Protein 5SVY (pdb70)

Secondary structure (P-SEA, 3-state):
ccbbbbbcccccbbbbbccccccccccccccccccccccccccccccccc/cccccccccc

Nearest PDB structures (foldseek):
  5svx-assembly1_A  TM=1.018E+00  e=1.035E-09  Homo sapiens
  5svi-assembly2_B  TM=1.008E+00  e=1.838E-09  Homo sapiens
  4qq4-assembly1_B  TM=9.994E-01  e=9.575E-09  Homo sapiens
  6o1e-assembly1_A-2  TM=9.777E-01  e=7.720E-09  Homo sapiens
  6o5w-assembly1_A  TM=9.184E-01  e=1.700E-08  Homo sapiens

InterPro domains:
  IPR011124 Zinc finger, CW-type [PF07496] (409-451)
  IPR011124 Zinc finger, CW-type [PS51050] (404-454)
  IPR036890 Histidine kinase/HSP90-like ATPase superfamily [G3DSA:3.30.565.10] (17-216)
  IPR036890 Histidine kinase/HSP90-like ATPase superfamily [SSF55874] (24-290)
  IPR041006 Morc, S5 domain 2-like [PF17942] (249-382)
  IPR045261 MICRORCHIDIA ATPase family [PTHR23336] (7-716)

GO terms:
  GO:0000785 chromatin (C, IDA)
  GO:0016605 PML body (C, IDA)
  GO:0003677 DNA binding (F, IDA)
  GO:0030674 protein-macromolecule adaptor activity (F, IDA)
  GO:0140374 antiviral innate immune response (P, IDA)
  GO:0032688 negative regulation of interferon-beta production (P, IDA)
  GO:0000122 negative regulation of transcription by RNA polymerase II (P, IDA)
  GO:0018105 peptidyl-serine phosphorylation (P, IDA)
  GO:2000774 positive regulation of cellular senescence (P, IDA)
  GO:0050821 protein stabilization (P, IDA)
  GO:0051457 maintenance of protein location in nucleus (P, IDA)
  GO:0048147 negative regulation of fibroblast proliferation (P, IDA)
  GO:0006468 protein phosphorylation (P, IDA)
  GO:0051457 maintenance of protein location in nucleus (P, IMP)
  GO:0140002 histone H3K4me3 reader activity (F, IDA)
  GO:0005515 protein binding (F, IPI)
  GO:0005654 nucleoplasm (C, IDA)
  GO:0016363 nuclear matrix (C, EXP)

Organism: Homo sapiens (NCBI:txid9606)

Radius of gyration: 11.14 Å; Cα contacts (8 Å, |Δi|>4): 103; chains: 2; bounding box: 30×19×27 Å

Sequence (60 aa):
SSDDQTWVQCDDACLKWRKLPDGMMDQLPEEKKWYCSNNNPPDPPQFRNCEVPEEEPEDEEARTQTARKKST

Foldseek 3Di:
DDWDWDAAP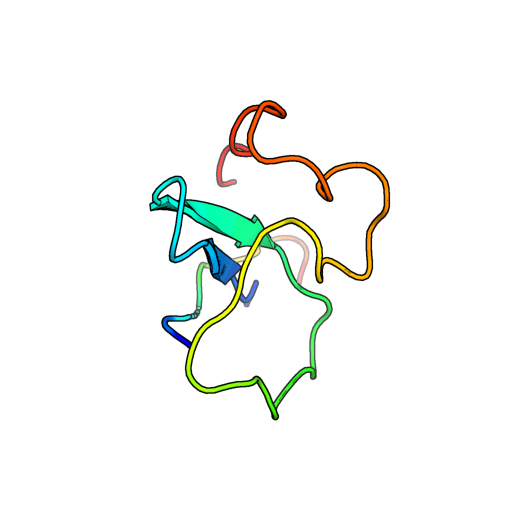PLRATHTADPPPPDDDPHDHLCPHPDPQRNDSVRDHDDDDD/DDDDDDDPVD

B-factor: mean 23.89, std 34.01, range [0.3, 320.61]

Solvent-accessible surface area: 4310 Å² total

CATH classification: 3.30.40.100

Structure (mmCIF, N/CA/C/O backbone):
da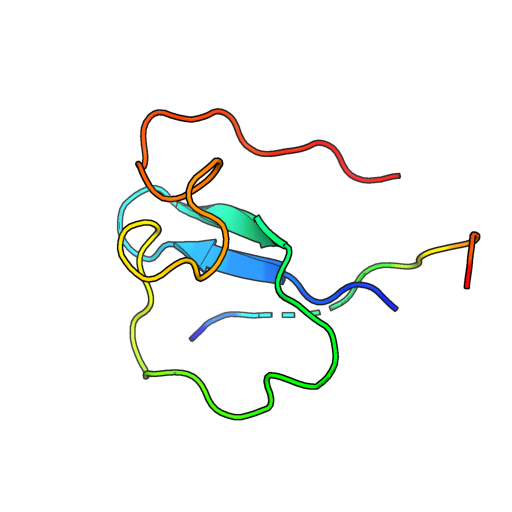ta_5SVY
#
_entry.id   5SVY
#
_cell.length_a   30.990
_cell.length_b   70.660
_cell.length_c   26.470
_cell.angle_alpha   90.00
_cell.angle_beta   90.00
_cell.angle_gamma   90.00
#
_symmetry.space_group_name_H-M   'P 21 21 2'
#
loop_
_entity.id
_entity.type
_entity.pdbx_description
1 polymer 'MORC family CW-type zinc finger protein 3'
2 polymer H3K4me1
3 non-polymer 'ACETATE ION'
4 non-polymer 'ZINC ION'
5 water water
#
loop_
_atom_site.group_PDB
_atom_site.id
_atom_site.type_symbol
_atom_site.label_atom_id
_atom_site.label_alt_id
_atom_site.label_comp_id
_atom_site.label_asym_id
_atom_site.label_entity_id
_atom_site.label_seq_id
_atom_site.pdbx_PDB_ins_code
_atom_site.Cartn_x
_atom_site.Cartn_y
_atom_site.Cartn_z
_atom_site.occupancy
_atom_site.B_iso_or_equiv
_atom_site.auth_seq_id
_atom_site.auth_comp_id
_atom_site.auth_asym_id
_atom_site.auth_atom_id
_atom_site.pdbx_PDB_model_num
ATOM 1 N N . SER A 1 1 ? -11.333 5.598 47.641 0.90 24.45 0 SER A N 1
ATOM 2 C CA A SER A 1 1 ? -12.450 5.889 46.702 0.42 22.53 0 SER A CA 1
ATOM 3 C CA B SER A 1 1 ? -12.450 5.906 46.702 0.58 22.11 0 SER A CA 1
ATOM 4 C C . SER A 1 1 ? -11.977 5.811 45.257 0.60 21.09 0 SER A C 1
ATOM 5 O O . SER A 1 1 ? -10.850 6.167 44.933 0.95 22.94 0 SER A O 1
ATOM 24 N N . ASP A 1 2 ? -12.876 5.341 44.414 1.00 17.98 407 ASP A N 1
ATOM 25 C CA A ASP A 1 2 ? -12.623 5.094 43.000 0.51 14.67 407 ASP A CA 1
ATOM 26 C CA B ASP A 1 2 ? -12.609 5.107 43.006 0.49 15.38 407 ASP A CA 1
ATOM 27 C C . ASP A 1 2 ? -13.193 6.221 42.140 1.00 12.26 407 ASP A C 1
ATOM 28 O O . ASP A 1 2 ? -13.964 7.043 42.622 0.82 12.15 407 ASP A O 1
ATOM 45 N N . GLN A 1 3 ? -12.804 6.247 40.871 1.00 9.25 408 GLN A N 1
ATOM 46 C CA . GLN A 1 3 ? -13.340 7.183 39.891 1.00 7.82 408 GLN A CA 1
ATOM 47 C C . GLN A 1 3 ? -14.533 6.558 39.182 1.00 6.74 408 GLN A C 1
ATOM 48 O O . GLN A 1 3 ? -14.407 5.468 38.633 0.87 6.65 408 GLN A O 1
ATOM 62 N N . THR A 1 4 ? -15.667 7.247 39.155 1.00 6.67 409 THR A N 1
ATOM 63 C CA . THR A 1 4 ? -16.806 6.826 38.353 0.94 6.00 409 THR A CA 1
ATOM 64 C C . THR A 1 4 ? -16.690 7.428 36.958 1.00 5.14 409 THR A C 1
ATOM 65 O O . THR A 1 4 ? -16.304 8.597 36.798 1.00 6.22 409 THR A O 1
ATOM 76 N N . TRP A 1 5 ? -17.036 6.615 35.972 1.00 5.17 410 TRP A N 1
ATOM 77 C CA . TRP A 1 5 ? -17.166 7.036 34.589 1.00 4.62 410 TRP A CA 1
ATOM 78 C C . TRP A 1 5 ? -18.549 6.617 34.092 0.98 4.22 410 TRP A C 1
ATOM 79 O O . TRP A 1 5 ? -19.094 5.604 34.517 1.00 5.69 410 TRP A O 1
ATOM 100 N N . VAL A 1 6 ? -19.074 7.385 33.143 0.97 4.37 411 VAL A N 1
ATOM 101 C CA . VAL A 1 6 ? -20.300 7.062 32.448 0.93 4.40 411 VAL A CA 1
ATOM 102 C C . VAL A 1 6 ? -20.008 7.011 30.950 0.92 4.32 411 VAL A C 1
ATOM 103 O O . VAL A 1 6 ? -19.194 7.780 30.437 0.88 4.40 411 VAL A O 1
ATOM 116 N N . GLN A 1 7 ? -20.674 6.117 30.240 1.00 5.13 412 GLN A N 1
ATOM 117 C CA . GLN A 1 7 ? -20.500 6.016 28.802 1.00 5.54 412 GLN A CA 1
ATOM 118 C C . GLN A 1 7 ? -21.560 6.836 28.093 0.95 5.38 412 GLN A C 1
ATOM 119 O O . GLN A 1 7 ? -22.753 6.739 28.390 0.84 5.65 412 GLN A O 1
ATOM 133 N N . CYS A 1 8 ? -21.134 7.651 27.137 0.96 4.75 413 CYS A N 1
ATOM 134 C CA . CYS A 1 8 ? -22.058 8.348 26.261 0.90 4.34 413 CYS A CA 1
ATOM 135 C C . CYS A 1 8 ? -22.755 7.363 25.322 0.98 5.31 413 CYS A C 1
ATOM 136 O O . CYS A 1 8 ? -22.099 6.614 24.599 0.93 5.34 413 CYS A O 1
ATOM 143 N N . ASP A 1 9 ? -24.074 7.389 25.313 1.00 6.14 414 ASP A N 1
ATOM 144 C CA A ASP A 1 9 ? -24.853 6.494 24.477 0.45 6.70 414 ASP A CA 1
ATOM 145 C CA B ASP A 1 9 ? -24.815 6.472 24.465 0.55 7.59 414 ASP A CA 1
ATOM 146 C C . ASP A 1 9 ? -24.758 6.805 22.981 0.97 7.46 414 ASP A C 1
ATOM 147 O O . ASP A 1 9 ? -25.100 5.969 22.155 0.83 9.67 414 ASP A O 1
ATOM 164 N N . ALA A 1 10 ? -24.299 8.006 22.637 1.00 6.89 415 ALA A N 1
ATOM 165 C CA . ALA A 1 10 ? -24.121 8.382 21.244 0.88 6.79 415 ALA A CA 1
ATOM 166 C C . ALA A 1 10 ? -22.749 8.050 20.703 0.94 6.42 415 ALA A C 1
ATOM 167 O O . ALA A 1 10 ? -22.651 7.450 19.641 0.73 8.24 415 ALA A O 1
ATOM 174 N N . CYS A 1 11 ? -21.693 8.468 21.391 1.00 6.43 416 CYS A N 1
ATOM 175 C CA . CYS A 1 11 ? -20.348 8.304 20.863 1.00 6.12 416 CYS A CA 1
ATOM 176 C C . CYS A 1 11 ? -19.536 7.189 21.520 1.00 5.75 416 CYS A C 1
ATOM 177 O O . CYS A 1 11 ? -18.444 6.867 21.052 0.96 6.48 416 CYS A O 1
ATOM 184 N N . LEU A 1 12 ? -20.062 6.627 22.600 1.00 5.87 417 LEU A N 1
ATOM 185 C CA . LEU A 1 12 ? -19.461 5.488 23.311 0.97 5.90 417 LEU A CA 1
ATOM 186 C C . LEU A 1 12 ? -18.177 5.836 24.073 1.00 5.78 417 LEU A C 1
ATOM 187 O O . LEU A 1 12 ? -17.550 4.944 24.635 0.90 5.99 417 LEU A O 1
ATOM 203 N N . LYS A 1 13 ? -17.831 7.114 24.183 1.00 5.32 418 LYS A N 1
ATOM 204 C CA . LYS A 1 13 ? -16.727 7.491 25.038 0.95 4.93 418 LYS A CA 1
ATOM 205 C C . LYS A 1 13 ? -17.130 7.407 26.504 0.96 4.60 418 LYS A C 1
ATOM 206 O O . LYS A 1 13 ? -18.271 7.666 26.876 0.95 5.85 418 LYS A O 1
ATOM 225 N N . TRP A 1 14 ? -16.147 7.098 27.336 0.99 4.72 419 TRP A N 1
ATOM 226 C CA . TRP A 1 14 ? -16.297 7.129 28.778 0.96 4.35 419 TRP A CA 1
ATOM 227 C C . TRP A 1 14 ? -15.879 8.494 29.311 1.00 4.44 419 TRP A C 1
ATOM 228 O O . TRP A 1 14 ? -14.807 9.000 28.967 0.94 4.77 419 TRP A O 1
ATOM 249 N N . ARG A 1 15 ? -16.732 9.061 30.167 1.00 4.33 420 ARG A N 1
ATOM 250 C CA . ARG A 1 15 ? -16.524 10.377 30.754 1.00 4.46 420 ARG A CA 1
ATOM 251 C C . ARG A 1 15 ? -16.456 10.253 32.274 1.00 4.10 420 ARG A C 1
ATOM 252 O O . ARG A 1 15 ? -17.329 9.645 32.894 0.91 4.25 420 ARG A O 1
ATOM 273 N N . LYS A 1 16 ? -15.451 10.875 32.869 0.89 3.79 421 LYS A N 1
ATOM 274 C CA . LYS A 1 16 ? -15.397 10.948 34.324 0.94 4.41 421 LYS A CA 1
ATOM 275 C C . LYS A 1 16 ? -16.579 11.750 34.860 0.87 4.21 421 LYS A C 1
ATOM 276 O O . LYS A 1 16 ? -16.953 12.778 34.262 0.84 4.62 421 LYS A O 1
ATOM 295 N N . LEU A 1 17 ? -17.119 11.323 35.992 0.95 4.81 422 LEU A N 1
ATOM 296 C CA . LEU A 1 17 ? -18.125 12.076 36.716 0.92 4.99 422 LEU A CA 1
ATOM 297 C C . LEU A 1 17 ? -17.613 12.429 38.100 0.97 6.07 422 LEU A C 1
ATOM 298 O O . LEU A 1 17 ? -16.791 11.705 38.662 0.89 6.13 422 LEU A O 1
ATOM 314 N N . PRO A 1 18 ? -18.152 13.506 38.679 0.97 7.27 423 PRO A N 1
ATOM 315 C CA . PRO A 1 18 ? -17.890 13.791 40.085 1.00 8.46 423 PRO A CA 1
ATOM 316 C C . PRO A 1 18 ? -18.329 12.628 40.966 1.00 7.36 423 PRO A C 1
ATOM 317 O O . PRO A 1 18 ? -19.298 11.949 40.671 0.91 7.64 423 PRO A O 1
ATOM 328 N N . ASP A 1 19 ? -17.625 12.431 42.072 1.00 7.20 424 ASP A N 1
ATOM 329 C CA . ASP A 1 19 ? -17.991 11.417 43.025 1.00 7.46 424 ASP A CA 1
ATOM 330 C C . ASP A 1 19 ? -19.384 11.764 43.569 1.00 9.09 424 ASP A C 1
ATOM 331 O O . ASP A 1 19 ? -19.748 12.930 43.756 0.85 9.71 424 ASP A O 1
ATOM 340 N N . GLY A 1 20 ? -20.150 10.732 43.867 1.00 9.63 425 GLY A N 1
ATOM 341 C CA . GLY A 1 20 ? -21.441 10.941 44.493 0.92 10.79 425 GLY A CA 1
ATOM 342 C C . GLY A 1 20 ? -22.592 11.269 43.559 1.00 10.94 425 GLY A C 1
ATOM 343 O O . GLY A 1 20 ? -23.673 11.601 44.032 0.80 10.17 425 GLY A O 1
ATOM 347 N N . MET A 1 21 ? -22.376 11.204 42.250 1.00 13.03 426 MET A N 1
ATOM 348 C CA A MET A 1 21 ? -23.456 11.316 41.274 0.71 15.58 426 MET A CA 1
ATOM 349 C CA B MET A 1 21 ? -23.471 11.332 41.299 0.29 15.31 426 MET A CA 1
ATOM 350 C C . MET A 1 21 ? -24.135 9.958 41.165 0.70 16.32 426 MET A C 1
ATOM 351 O O . MET A 1 21 ? -23.849 9.178 40.237 0.40 16.80 426 MET A O 1
ATOM 378 N N . ASP A 1 22 ? -25.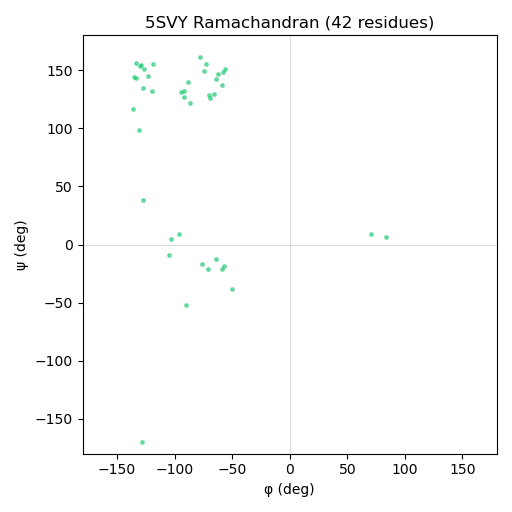034 9.677 42.105 1.00 17.80 427 ASP A N 1
ATOM 379 C CA . ASP A 1 22 ? -25.637 8.348 42.248 0.61 19.72 427 ASP A CA 1
ATOM 380 C C . ASP A 1 22 ? -26.990 8.211 41.553 0.63 20.01 427 ASP A C 1
ATOM 381 O O . ASP A 1 22 ? -27.680 7.206 41.727 0.40 20.74 427 ASP A O 1
ATOM 390 N N . GLN A 1 23 ? -27.366 9.219 40.772 0.89 19.41 428 GLN A N 1
ATOM 391 C CA . GLN A 1 23 ? -28.598 9.175 40.003 0.92 19.62 428 GLN A CA 1
ATOM 392 C C . GLN A 1 23 ? -28.313 9.709 38.602 0.83 17.73 428 GLN A C 1
ATOM 393 O O . GLN A 1 23 ? -27.940 10.870 38.452 0.55 18.49 428 GLN A O 1
ATOM 407 N N . LEU A 1 24 ? -28.477 8.860 37.585 1.00 14.84 429 LEU A N 1
ATOM 408 C CA . LEU A 1 24 ? -28.279 9.275 36.204 0.96 12.31 429 LEU A CA 1
ATOM 409 C C . LEU A 1 24 ? -29.477 8.867 35.365 1.00 11.42 429 LEU A C 1
ATOM 410 O O . LEU A 1 24 ? -30.167 7.913 35.698 0.83 11.26 429 L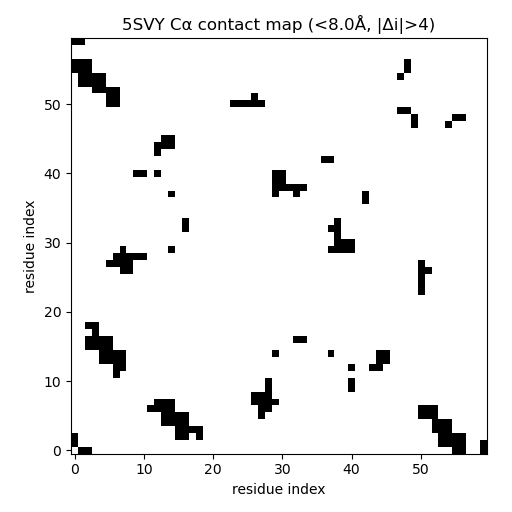EU A O 1
ATOM 426 N N . PRO A 1 25 ? -29.719 9.584 34.260 1.00 11.37 430 PRO A N 1
ATOM 427 C CA . PRO A 1 25 ? -30.762 9.156 33.337 0.91 10.73 430 PRO A CA 1
ATOM 428 C C . PRO A 1 25 ? -30.454 7.802 32.721 1.00 10.31 430 PRO A C 1
ATOM 429 O O . PRO A 1 25 ? -29.316 7.325 32.724 0.94 10.01 430 PRO A O 1
ATOM 440 N N A GLU A 1 26 ? -31.489 7.167 32.190 0.48 10.32 431 GLU A N 1
ATOM 441 N N B GLU A 1 26 ? -31.499 7.186 32.188 0.52 10.44 431 GLU A N 1
ATOM 442 C CA A GLU A 1 26 ? -31.332 5.874 31.536 0.48 10.62 431 GLU A CA 1
ATOM 443 C CA B GLU A 1 26 ? -31.378 5.895 31.535 0.52 10.93 431 GLU A CA 1
ATOM 444 C C A GLU A 1 26 ? -30.298 5.938 30.406 0.48 9.96 431 GLU A C 1
ATOM 445 C C B GLU A 1 26 ? -30.356 5.921 30.400 0.52 10.05 431 GLU A C 1
ATOM 446 O O A GLU A 1 26 ? -29.404 5.095 30.321 0.48 10.52 431 GLU A O 1
ATOM 447 O O B GLU A 1 26 ? -29.530 5.014 30.290 0.52 10.79 431 GLU A O 1
ATOM 470 N N . LYS A 1 27 ? -30.460 6.929 29.538 1.00 9.45 432 LYS A N 1
ATOM 471 C CA A LYS A 1 27 ? -29.489 7.226 28.487 0.53 8.93 432 LYS A CA 1
ATOM 472 C CA B LYS A 1 27 ? -29.440 7.178 28.538 0.47 9.34 432 LYS A CA 1
ATOM 473 C C . LYS A 1 27 ? -28.759 8.476 28.897 1.00 8.19 432 LYS A C 1
ATOM 474 O O . LYS A 1 27 ? -29.378 9.391 29.441 0.90 9.21 432 LYS A O 1
ATOM 511 N N . TRP A 1 28 ? -27.458 8.523 28.647 0.98 6.48 433 TRP A N 1
ATOM 512 C CA . TRP A 1 28 ? -26.646 9.668 29.024 0.97 5.58 433 TRP A CA 1
ATOM 513 C C . TRP A 1 28 ? -25.785 10.027 27.833 0.98 5.46 433 TRP A C 1
ATOM 514 O O . TRP A 1 28 ? -25.323 9.158 27.122 0.95 6.70 433 TRP A O 1
ATOM 535 N N . TYR A 1 29 ? -25.567 11.317 27.629 0.96 5.38 434 TYR A N 1
ATOM 536 C CA . TYR A 1 29 ? -24.775 11.810 26.512 0.92 4.97 434 TYR A CA 1
ATOM 537 C C . TYR A 1 29 ? -23.790 12.853 27.008 0.98 4.50 434 TYR A C 1
ATOM 538 O O . TYR A 1 29 ? -24.028 13.531 28.023 0.89 4.73 434 TYR A O 1
ATOM 556 N N . CYS A 1 30 ? -22.704 13.029 26.250 1.00 4.85 435 CYS A N 1
ATOM 557 C CA . CYS A 1 30 ? -21.697 14.033 26.587 0.96 4.89 435 CYS A CA 1
ATOM 558 C C . CYS A 1 30 ? -22.323 15.389 26.857 0.99 5.32 435 CYS A C 1
ATOM 559 O O . CYS A 1 30 ? -21.867 16.110 27.739 0.87 5.48 435 CYS A O 1
ATOM 566 N N . SER A 1 31 ? -23.350 15.756 26.094 1.00 6.40 436 SER A N 1
ATOM 567 C CA . SER A 1 31 ? -23.988 17.043 26.261 1.00 8.39 436 SER A CA 1
ATOM 568 C C . SER A 1 31 ? -24.521 17.275 27.683 0.97 7.68 436 SER A C 1
ATOM 569 O O . SER A 1 31 ? -24.757 18.422 28.058 0.96 8.75 436 SER A O 1
ATOM 577 N N . ASN A 1 32 ? -24.691 16.201 28.467 1.00 9.23 437 ASN A N 1
ATOM 578 C CA A ASN A 1 32 ? -25.148 16.363 29.837 0.61 8.82 437 ASN A CA 1
ATOM 579 C CA B ASN A 1 32 ? -25.182 16.232 29.848 0.39 9.51 437 ASN A CA 1
ATOM 580 C C . ASN A 1 32 ? -24.041 16.456 30.867 1.00 8.27 437 ASN A C 1
ATOM 581 O O . ASN A 1 32 ? -24.296 16.536 32.064 0.83 8.28 437 ASN A O 1
ATOM 602 N N . ASN A 1 33 ? -22.797 16.489 30.426 0.97 6.93 438 ASN A N 1
ATOM 603 C CA . ASN A 1 33 ? -21.686 16.474 31.358 0.94 6.39 438 ASN A CA 1
ATOM 604 C C . ASN A 1 33 ? -21.664 17.727 32.232 0.98 6.55 438 ASN A C 1
ATOM 605 O O . ASN A 1 33 ? -21.711 18.829 31.717 0.93 7.03 438 ASN A O 1
ATOM 616 N N A PRO A 1 34 ? -21.542 17.580 33.557 0.58 7.17 439 PRO A N 1
ATOM 617 N N B PRO A 1 34 ? -21.543 17.549 33.558 0.42 7.25 439 PRO A N 1
ATOM 618 C CA A PRO A 1 34 ? -21.418 18.825 34.331 0.58 8.34 439 PRO A CA 1
ATOM 619 C CA B PRO A 1 34 ? -21.358 18.706 34.439 0.42 7.82 439 PRO A CA 1
ATOM 620 C C A PRO A 1 34 ? -20.101 19.554 34.045 0.58 8.08 439 PRO A C 1
ATOM 621 C C 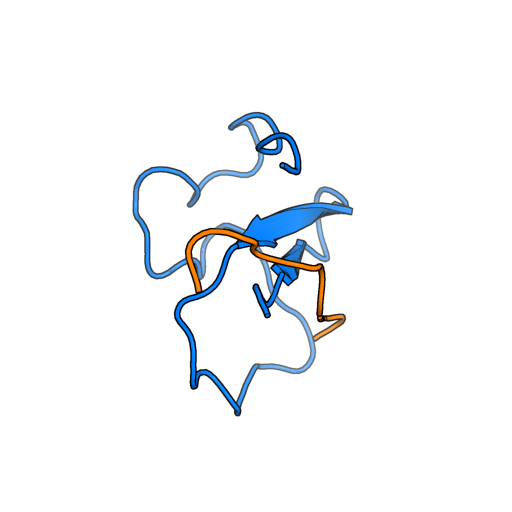B PRO A 1 34 ? -20.088 19.506 34.119 0.42 7.71 439 PRO A C 1
ATOM 622 O O A PRO A 1 34 ? -20.019 20.749 34.300 0.58 9.55 439 PRO A O 1
ATOM 623 O O B PRO A 1 34 ? -20.020 20.691 34.433 0.42 8.84 439 PRO A O 1
ATOM 644 N N . ASP A 1 35 ? -19.101 18.866 33.503 1.00 7.20 440 ASP A N 1
ATOM 645 C CA . ASP A 1 35 ? -17.833 19.515 33.159 1.00 6.93 440 ASP A CA 1
ATOM 646 C C . ASP A 1 35 ? -17.901 20.033 31.717 0.96 6.12 440 ASP A C 1
ATOM 647 O O . ASP A 1 35 ? -17.983 19.234 30.787 0.88 5.27 440 ASP A O 1
ATOM 657 N N . PRO A 1 36 ? -17.864 21.361 31.517 1.00 6.95 441 PRO A N 1
ATOM 658 C CA A PRO A 1 36 ? -17.974 21.886 30.155 0.72 7.77 441 PRO A CA 1
ATOM 659 C CA B PRO A 1 36 ? -17.944 21.924 30.167 0.28 7.19 441 PRO A CA 1
ATOM 660 C C . PRO A 1 36 ? -16.830 21.469 29.248 1.00 7.35 441 PRO A C 1
ATOM 661 O O . PRO A 1 36 ? -16.979 21.597 28.047 0.80 8.42 441 PRO A O 1
ATOM 682 N N . GLN A 1 37 ? -15.716 20.986 29.790 1.00 7.00 442 GLN A N 1
ATOM 683 C CA . GLN A 1 37 ? -14.610 20.557 28.949 1.00 7.39 442 GLN A CA 1
ATOM 684 C C . GLN A 1 37 ? -14.918 19.273 28.192 0.99 7.91 442 GLN A C 1
ATOM 685 O O . GLN A 1 37 ? -14.270 18.966 27.209 0.75 8.68 442 GLN A O 1
ATOM 699 N N . PHE A 1 38 ? -15.872 18.493 28.669 0.98 7.36 443 PHE A N 1
ATOM 700 C CA . PHE A 1 38 ? -16.141 17.164 28.125 0.95 6.92 443 PHE A CA 1
ATOM 701 C C . PHE A 1 38 ? -17.607 17.018 27.756 0.95 6.55 443 PHE A C 1
ATOM 702 O O . PHE A 1 38 ? -18.226 15.960 27.932 0.96 7.40 443 PHE A O 1
ATOM 719 N N . ARG A 1 39 ? -18.156 18.097 27.227 0.95 7.24 444 ARG A N 1
ATOM 720 C CA . ARG A 1 39 ? -19.576 18.206 26.974 0.98 7.88 444 ARG A CA 1
ATOM 721 C C . ARG A 1 39 ? -19.956 18.023 25.504 0.93 7.63 444 ARG A C 1
ATOM 722 O O . ARG A 1 39 ? -21.116 18.167 25.125 0.63 8.71 444 ARG A O 1
ATOM 743 N N . ASN A 1 40 ? -18.973 17.701 24.678 1.00 7.09 445 ASN A N 1
ATOM 744 C CA . ASN A 1 40 ? -19.146 17.501 23.241 0.97 7.43 445 ASN A CA 1
ATOM 745 C C . ASN A 1 40 ? -18.554 16.158 22.881 0.92 5.71 445 ASN A C 1
ATOM 746 O O . ASN A 1 40 ? -17.452 15.847 23.332 0.94 6.06 445 ASN A O 1
ATOM 757 N N . CYS A 1 41 ? -19.279 15.379 22.080 0.92 4.96 446 CYS A N 1
ATOM 758 C CA . CYS A 1 41 ? -18.805 14.059 21.684 0.97 5.33 446 CYS A CA 1
ATOM 759 C C . CYS A 1 41 ? -17.475 14.091 20.952 1.00 5.67 446 CYS A C 1
ATOM 760 O O . CYS A 1 41 ? -16.789 13.074 20.906 0.95 6.52 446 CYS A O 1
ATOM 767 N N . GLU A 1 42 ? -17.095 15.224 20.381 0.96 5.59 447 GLU A N 1
ATOM 768 C CA . GLU A 1 42 ? -15.833 15.270 19.664 0.98 6.49 447 GLU A CA 1
ATOM 769 C C . GLU A 1 42 ? -14.624 15.340 20.579 1.00 5.87 447 GLU A C 1
ATOM 770 O O . GLU A 1 42 ? -13.511 15.082 20.123 0.82 6.05 447 GLU A O 1
ATOM 782 N N . VAL A 1 43 ? -14.799 15.683 21.852 0.98 5.34 448 VAL A N 1
ATOM 783 C CA . VAL A 1 43 ? -13.649 15.791 22.752 0.97 5.04 448 VAL A CA 1
ATOM 784 C C . VAL A 1 43 ? -13.106 14.389 23.019 1.00 4.96 448 VAL A C 1
ATOM 785 O O . VAL A 1 43 ? -13.860 13.519 23.434 0.90 4.67 448 VAL A O 1
ATOM 798 N N . PRO A 1 44 ? -11.799 14.160 22.839 1.00 5.53 449 PRO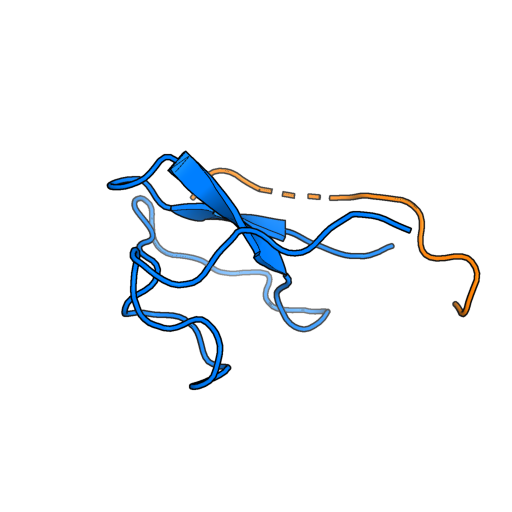 A N 1
ATOM 799 C CA . PRO A 1 44 ? -11.277 12.817 23.077 0.98 5.77 449 PRO A CA 1
ATOM 800 C C . PRO 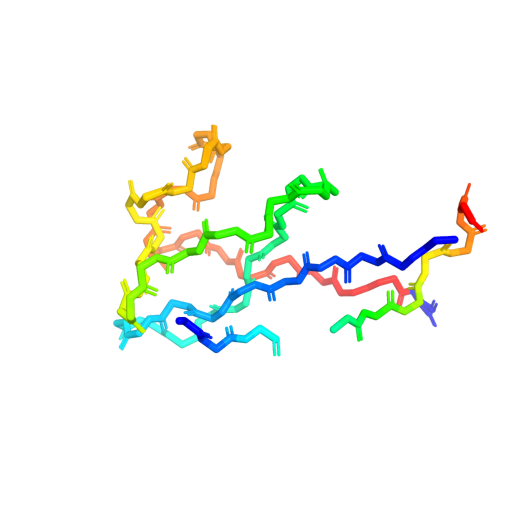A 1 44 ? -11.559 12.296 24.463 1.00 5.40 449 PRO A C 1
ATOM 801 O O . PRO A 1 44 ? -11.638 13.045 25.440 1.00 5.67 449 PRO A O 1
ATOM 812 N N . GLU A 1 45 ? -11.677 10.972 24.550 0.96 6.15 450 GLU A N 1
ATOM 813 C CA . GLU A 1 45 ? -11.810 10.291 25.824 1.00 6.25 450 GLU A CA 1
ATOM 814 C C . GLU A 1 45 ? -10.540 10.443 26.641 1.00 6.60 450 GLU A C 1
ATOM 815 O O . GLU A 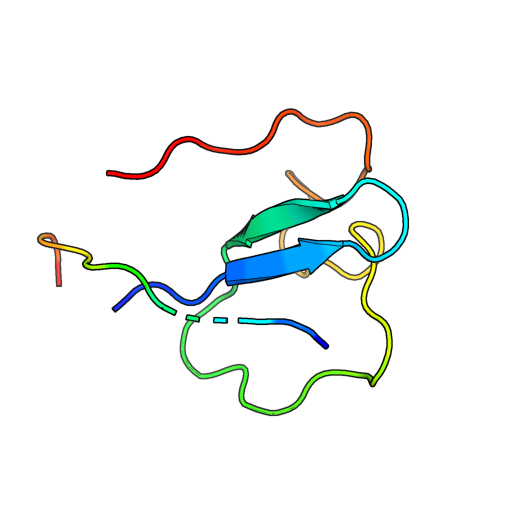1 45 ? -9.451 10.182 26.144 0.87 6.67 450 GLU A O 1
ATOM 827 N N . GLU A 1 46 ? -10.682 10.855 27.896 1.00 7.34 451 GLU A N 1
ATOM 828 C CA A GLU A 1 46 ? -9.565 10.972 28.825 0.39 8.37 451 GLU A CA 1
ATOM 829 C CA B GLU A 1 46 ? -9.545 10.969 28.790 0.61 7.72 451 GLU A CA 1
ATOM 830 C C . GLU A 1 46 ? -8.959 9.619 29.088 0.97 7.81 451 GLU A C 1
ATOM 831 O O . GLU A 1 46 ? -9.703 8.652 29.248 0.89 8.30 451 GLU A O 1
ATOM 854 N N . PRO A 1 47 ? -7.636 9.559 29.232 0.94 8.29 452 PRO A N 1
ATOM 855 C CA . PRO A 1 47 ? -7.009 8.316 29.625 0.96 9.62 452 PRO A CA 1
ATOM 856 C C . PRO A 1 47 ? -7.269 8.018 31.091 1.00 10.00 452 PRO A C 1
ATOM 857 O O . PRO A 1 47 ? -7.532 8.895 31.921 0.93 10.02 452 PRO A O 1
ATOM 868 N N . GLU A 1 48 ? -7.196 6.731 31.386 0.99 11.92 453 GLU A N 1
ATOM 869 C CA . GLU A 1 48 ? -7.217 6.266 32.750 1.00 12.85 453 GLU A CA 1
ATOM 870 C C . GLU A 1 48 ? -5.860 6.468 33.369 1.00 13.71 453 GLU A C 1
ATOM 871 O O . GLU A 1 48 ? -4.856 6.667 32.682 0.84 14.10 453 GLU A O 1
ATOM 883 N N . ASP A 1 49 ? -5.853 6.452 34.688 0.92 15.61 454 ASP A N 1
ATOM 884 C CA . ASP A 1 49 ? -4.594 6.527 35.415 0.99 18.33 454 ASP A CA 1
ATOM 885 C C . ASP A 1 49 ? -3.721 5.282 35.125 0.69 21.04 454 ASP A C 1
ATOM 886 O O . ASP A 1 49 ? -4.240 4.221 34.765 0.98 22.71 454 ASP A O 1
ATOM 895 N N A GLU A 1 50 ? -2.401 5.420 35.264 0.48 21.79 49 GLU A N 1
ATOM 896 N N B GLU A 1 50 ? -2.405 5.413 35.280 0.52 22.20 49 GLU A N 1
ATOM 897 C CA A GLU A 1 50 ? -1.476 4.318 34.955 0.48 21.85 49 GLU A CA 1
ATOM 898 C CA B GLU A 1 50 ? -1.518 4.258 35.135 0.52 23.00 49 GLU A CA 1
ATOM 899 C C A GLU A 1 50 ? -1.774 3.067 35.784 0.48 22.11 49 GLU A C 1
ATOM 900 C C B GLU A 1 50 ? -1.793 3.245 36.244 0.52 23.43 49 GLU A C 1
ATOM 901 O O A GLU A 1 50 ? -1.207 2.001 35.543 0.48 22.31 49 GLU A O 1
ATOM 902 O O B GLU A 1 50 ? -2.424 3.571 37.245 0.52 23.91 49 GLU A O 1
ATOM 925 N N . ALA B 2 1 ? -28.006 4.863 33.020 0.94 10.23 1 ALA B N 1
ATOM 926 C CA . ALA B 2 1 ? -26.775 5.058 32.225 0.96 9.15 1 ALA B CA 1
ATOM 927 C C . ALA B 2 1 ? -25.805 3.932 32.526 1.00 8.41 1 ALA B C 1
ATOM 928 O O . ALA B 2 1 ? -25.884 3.311 33.579 0.80 8.58 1 ALA B O 1
ATOM 937 N N . ARG B 2 2 ? -24.896 3.686 31.594 0.95 7.82 2 ARG B N 1
ATOM 938 C CA . ARG B 2 2 ? -23.851 2.691 31.787 0.96 7.47 2 ARG B CA 1
ATOM 939 C C . ARG B 2 2 ? -22.672 3.332 32.491 1.00 6.04 2 ARG B C 1
ATOM 940 O O . ARG B 2 2 ? -22.121 4.308 32.003 0.93 6.30 2 ARG B O 1
ATOM 961 N N . THR B 2 3 ? -22.302 2.792 33.656 1.00 6.26 3 THR B N 1
ATOM 962 C CA . THR B 2 3 ? -21.216 3.346 34.433 1.00 5.75 3 THR B CA 1
ATOM 963 C C . THR B 2 3 ? -20.196 2.273 34.798 0.89 4.50 3 THR B C 1
ATOM 964 O O . THR B 2 3 ? -20.452 1.061 34.689 0.83 5.01 3 THR B O 1
ATOM 999 N N . GLN B 2 5 ? -16.472 1.919 37.597 1.00 5.75 5 GLN B N 1
ATOM 1000 C CA . GLN B 2 5 ? -15.503 2.495 38.505 1.00 7.02 5 GLN B CA 1
ATOM 1001 C C . GLN B 2 5 ? -14.107 2.000 38.157 1.00 6.84 5 GLN B C 1
ATOM 1002 O O . GLN B 2 5 ? -13.926 0.847 37.756 0.93 7.11 5 GLN B O 1
ATOM 1016 N N . THR B 2 6 ? -13.127 2.884 38.312 1.00 7.82 6 THR B N 1
ATOM 1017 C CA . THR B 2 6 ? -11.720 2.534 38.172 1.00 9.43 6 THR B CA 1
ATOM 1018 C C . THR B 2 6 ? -10.934 3.035 39.376 1.00 11.15 6 THR B C 1
ATOM 1019 O O . THR B 2 6 ? -11.309 4.000 40.036 0.86 10.06 6 THR B O 1
ATOM 1030 N N . ALA B 2 7 ? -9.835 2.351 39.657 0.91 14.34 7 ALA B N 1
ATOM 1031 C CA . ALA B 2 7 ? -8.940 2.731 40.741 0.66 16.04 7 ALA B CA 1
ATOM 1032 C C . ALA B 2 7 ? -8.385 4.134 40.566 1.00 16.67 7 ALA B C 1
ATOM 1033 O O . ALA B 2 7 ? -8.011 4.519 39.469 0.54 16.07 7 ALA B O 1
ATOM 1040 N N . ARG B 2 8 ? -8.347 4.890 41.662 0.79 18.02 8 ARG B N 1
ATOM 1041 C CA . ARG B 2 8 ? -7.780 6.239 41.691 0.88 19.32 8 ARG B CA 1
ATOM 1042 C C . ARG B 2 8 ? -6.813 6.334 42.884 0.83 19.95 8 ARG B C 1
ATOM 1043 O O . ARG B 2 8 ? -7.224 6.557 44.025 0.76 20.06 8 ARG B O 1
ATOM 1064 N N . LYS B 2 9 ? -5.521 6.187 42.598 0.58 21.72 9 LYS B N 1
ATOM 1065 C CA A LYS B 2 9 ? -4.501 6.048 43.635 0.42 22.15 9 LYS B CA 1
ATOM 1066 C CA B LYS B 2 9 ? -4.505 6.046 43.644 0.58 22.64 9 LYS B CA 1
ATOM 1067 C C . LYS B 2 9 ? -4.390 7.312 44.481 0.56 22.61 9 LYS B C 1
ATOM 1068 O O . LYS B 2 9 ? -4.054 7.250 45.665 0.55 22.74 9 LYS B O 1
ATOM 1105 N N . SER B 2 10 ? -4.668 8.458 43.865 1.00 23.86 10 SER B N 1
ATOM 1106 C CA . SER B 2 10 ? -4.604 9.732 44.575 0.72 24.60 10 SER B CA 1
ATOM 1107 C C . SER B 2 10 ? -5.638 9.797 45.703 0.85 24.74 10 SER B C 1
ATOM 1108 O O . SER B 2 10 ? -5.591 10.697 46.539 0.92 25.04 10 SER B O 1
ATOM 1116 N N . THR B 2 11 ? -6.570 8.846 45.712 0.88 25.00 11 THR B N 1
ATOM 1117 C CA . THR B 2 11 ? -7.564 8.748 46.773 0.99 24.92 11 THR B CA 1
ATOM 1118 C C . THR B 2 11 ? -7.724 7.297 47.205 0.67 25.01 11 THR B C 1
ATOM 1119 O O . THR B 2 11 ? -6.763 6.524 47.168 0.43 25.18 11 THR B O 1
#

=== Feature glossary ===
A reading guide for the features in this record.

Start from the sequence.

  · This is the polypeptide sequence — one letter per residue, N-terminus first. Length ranges from a few dozen residues for small domains to over a thousand for large multi-domain proteins.

Fold it, and you get atomic coordinates and the backbone conformation that goes with them.

  · Structure coordinates are given as an mmCIF _atom_site loop: one row per atom with element, residue name, chain id, sequence number, and x/y/z position in Å. Only the four main-chain atoms per residue are included here; side chains are omitted to keep the record compact.

  · Backbone dihedral angles. Every residue except chain termini has a φ (preceding-C → N → Cα → C) and a ψ (N → Cα → C → next-N). They are reported in degrees following the IUPAC sign convention. Secondary structure is essentially a statement about which (φ, ψ) basin each residue occupies.

  · The SS8 string is DSSP's per-residue secondary-structure call. α-helix (H) means an i→i+4 H-bond ladder; β-strand (E) means the residue participates in a β-sheet; 3₁₀ (G) and π (I) are tighter and wider helices; T/S are turns/bends; '-' is loop.

  · SS3 is a coarse helix/strand/coil call (letters a/b/c) made by the P-SEA algorithm from inter-Cα distances and dihedrals. It is less detailed than DSSP but needs only Cα positions.

Summarize the fold with a handful of shape descriptors and a per-residue structural alphabet.

  · Radius of gyration (Rg) is the root-mean-square distance of Cα atoms from their centroid — a single number for overall size and compactness. A globular domain of N residues has Rg ≈ 2.2·N^0.38 Å; an extended or disordered chain has a much larger Rg. The Cα contact count is the number of residue pairs whose Cα atoms are within 8 Å and are more than four positions apart in sequence — a standard proxy for tertiary packing density. The bounding box is the smallest axis-aligned box enclosing all Cα atoms.

  · The Foldseek 3Di string encodes local tertiary geometry as a 20-letter alphabet — one character per residue — derived from the relative positions of nearby Cα atoms. Unlike the amino-acid sequence, 3Di is a direct function of the 3D structure, so two proteins with the same fold have similar 3Di strings even at low sequence identity.

  · Solvent-accessible surface area (SASA) is the area in Å² traced out by the centre of a 1.4 Å probe sphere (a water molecule) rolled over the protein's van der Waals surface (Shrake–Rupley / Lee–Richards construction). Buried residues have near-zero SASA; fully exposed residues can exceed 200 Å². The total SASA scales roughly with the number of surface residues.

Ask how reliable the model is.

  · pLDDT (predicted Local Distance Difference Test) is AlphaFold's per-residue confidence score, ranging from 0 to 100. Values above 90 indicate high confidence (typically well-packed cores); 70–90 is confident; 50–70 low confidence; below 50 usually means the region is disordered or the prediction is unreliable there. AlphaFold stores pLDDT in the mmCIF B-factor column.

  · B-factor (Debye–Waller factor) reflects atomic displacement in the crystal lattice. It is an experimental observable (units Å²), not a prediction; low values mean the atom is pinned down, high values mean it moves or is heterogeneous across the crystal.

  · Predicted Aligned Error (PAE) is an AlphaFold confidence matrix: entry (i, j) is the expected error in the position of residue j, in ångströms, when the prediction is superimposed on the true structure at residue i. Low PAE within a block of residues means that block is internally rigid and well-predicted; high PAE between two blocks means their relative placement is uncertain even if each block individually is confident.

Place it in context: what it resembles, what it is annotated as, and how it looks.

  · Nearest PDB neighbors are the top structural matches found by Foldseek when searching this structure against the entire Protein Data Bank. Each hit reports a TM-score (0 to 1; >0.5 almost always implies the same fold) and an E-value. These are *structural* homologs — they may share no detectable sequence similarity.

  · Functional annotations link the protein to curated databases. InterPro entries identify conserved domains and families by matching the sequence against member-database signatures (Pfam, PROSITE, CDD, …). Gene Ontology (GO) terms describe molecular function, biological process, and cellular component in a controlled vocabulary. CATH places the structure in a hierarchical fold classification (Class/Architecture/Topology/Homologous-superfamily). The organism is the source species.

  · Three diagnostic plots accompany the record. The Cα contact map visualizes the tertiary structure as a 2D adjacency matrix (8 Å cutoff, sequence-local contacts suppressed). The Ramachandran plot shows the distribution of backbone (φ, ψ) torsions, with points in the α and β basins reflecting secondary structure content. The PAE plot shows AlphaFold's inter-residue confidence as a color matrix.

  · Six rendered views show the 3D structure from the faces of a cube — i.e. along ±x, ±y, ±z. Rendering representation is drawn randomly per protein from cartoon (secondary-structure ribbons), sticks (backbone bonds), or molecular surface; coloring is either N→C rainbow (blue at the N-terminus through red at the C-terminus) or one color per chain.